Protein AF-A0A7T1I4J5-F1 (afdb_monomer_lite)

Structure (mmCIF, N/CA/C/O backbone):
data_AF-A0A7T1I4J5-F1
#
_entry.id   AF-A0A7T1I4J5-F1
#
loop_
_atom_site.group_PDB
_atom_site.id
_atom_site.type_symbol
_atom_site.label_atom_id
_atom_site.label_alt_id
_atom_site.label_comp_id
_atom_site.label_asym_id
_atom_site.label_entity_id
_atom_site.label_seq_id
_atom_site.pdbx_PDB_ins_code
_atom_site.Cartn_x
_atom_site.Cartn_y
_atom_site.Cartn_z
_atom_site.occupancy
_atom_site.B_iso_or_equiv
_atom_site.auth_seq_id
_atom_site.auth_comp_id
_atom_site.auth_asym_id
_atom_site.auth_atom_id
_atom_site.pdbx_PDB_model_num
ATOM 1 N N . MET A 1 1 ? -18.081 -29.516 -75.914 1.00 38.47 1 MET A N 1
ATOM 2 C CA . MET A 1 1 ? -17.509 -30.867 -76.135 1.00 38.47 1 MET A CA 1
ATOM 3 C C . MET A 1 1 ? -16.045 -30.705 -76.547 1.00 38.47 1 MET A C 1
ATOM 5 O O . MET A 1 1 ? -15.773 -29.703 -77.194 1.00 38.47 1 MET A O 1
ATOM 9 N N . ALA A 1 2 ? -15.177 -31.662 -76.160 1.00 39.50 2 ALA A N 1
ATOM 10 C CA . ALA A 1 2 ? -13.692 -31.647 -76.052 1.00 39.50 2 ALA A CA 1
ATOM 11 C C . ALA A 1 2 ? -13.192 -30.907 -74.779 1.00 39.50 2 ALA A C 1
ATOM 13 O O . ALA A 1 2 ? -13.374 -29.701 -74.698 1.00 39.50 2 ALA A O 1
ATOM 14 N N . TRP A 1 3 ? -12.705 -31.490 -73.661 1.00 30.75 3 TRP A N 1
ATOM 15 C CA . TRP A 1 3 ? -11.891 -32.698 -73.351 1.00 30.75 3 TRP A CA 1
ATOM 16 C C . TRP A 1 3 ? -10.606 -32.775 -74.191 1.00 30.75 3 TRP A C 1
ATOM 18 O O . TRP A 1 3 ? -10.705 -32.686 -75.403 1.00 30.75 3 TRP A O 1
ATOM 28 N N . ALA A 1 4 ? -9.388 -33.008 -73.695 1.00 43.34 4 ALA A N 1
ATOM 29 C CA . ALA A 1 4 ? -8.761 -33.139 -72.375 1.00 43.34 4 ALA A CA 1
ATOM 30 C C . ALA A 1 4 ? -7.225 -33.281 -72.618 1.00 43.34 4 ALA A C 1
ATOM 32 O O . ALA A 1 4 ? -6.807 -33.386 -73.768 1.00 43.34 4 ALA A O 1
ATOM 33 N N . ASN A 1 5 ? -6.447 -33.414 -71.530 1.00 39.47 5 ASN A N 1
ATOM 34 C CA . ASN A 1 5 ? -5.055 -33.922 -71.402 1.00 39.47 5 ASN A CA 1
ATOM 35 C C . ASN A 1 5 ? -3.957 -32.840 -71.367 1.00 39.47 5 ASN A C 1
ATOM 37 O O . ASN A 1 5 ? -3.764 -32.124 -72.337 1.00 39.47 5 ASN A O 1
ATOM 41 N N . ARG A 1 6 ? -3.316 -32.516 -70.227 1.00 41.00 6 ARG A N 1
ATOM 42 C CA . ARG A 1 6 ? -2.475 -33.255 -69.239 1.00 41.00 6 ARG A CA 1
ATOM 43 C C . ARG A 1 6 ? -1.105 -33.730 -69.746 1.00 41.00 6 ARG A C 1
ATOM 45 O O . ARG A 1 6 ? -0.980 -34.259 -70.837 1.00 41.00 6 ARG A O 1
ATOM 52 N N . THR A 1 7 ? -0.161 -33.630 -68.797 1.00 43.00 7 THR A N 1
ATOM 53 C CA . THR A 1 7 ? 1.251 -34.068 -68.740 1.00 43.00 7 THR A CA 1
ATOM 54 C C . THR A 1 7 ? 2.219 -33.221 -69.562 1.00 43.00 7 THR A C 1
ATOM 56 O O . THR A 1 7 ? 1.992 -33.002 -70.736 1.00 43.00 7 THR A O 1
ATOM 59 N N . GLY A 1 8 ? 3.326 -32.705 -69.045 1.00 35.66 8 GLY A N 1
ATOM 60 C CA . GLY A 1 8 ? 3.987 -32.842 -67.755 1.00 35.66 8 GLY A CA 1
ATOM 61 C C . GLY A 1 8 ? 5.454 -32.493 -68.001 1.00 35.66 8 GLY A C 1
ATOM 62 O O . GLY A 1 8 ? 6.010 -32.931 -68.999 1.00 35.66 8 GLY A O 1
ATOM 63 N N . SER A 1 9 ? 6.075 -31.686 -67.147 1.00 36.97 9 SER A N 1
ATOM 64 C CA . SER A 1 9 ? 7.534 -31.662 -67.061 1.00 36.97 9 SER A CA 1
ATOM 65 C C . SER A 1 9 ? 7.947 -31.040 -65.738 1.00 36.97 9 SER A C 1
ATOM 67 O O . SER A 1 9 ? 7.705 -29.864 -65.473 1.00 36.97 9 SER A O 1
ATOM 69 N N . LEU A 1 10 ? 8.506 -31.889 -64.883 1.00 45.16 10 LEU A N 1
ATOM 70 C CA . LEU A 1 10 ? 9.222 -31.514 -63.677 1.00 45.16 10 LEU A CA 1
ATOM 71 C C . LEU A 1 10 ? 10.525 -30.845 -64.113 1.00 45.16 10 LEU A C 1
ATOM 73 O O . LEU A 1 10 ? 11.394 -31.508 -64.671 1.00 45.16 10 LEU A O 1
ATOM 77 N N . ILE A 1 11 ? 10.679 -29.556 -63.828 1.00 50.50 11 ILE A N 1
ATOM 78 C CA . ILE A 1 11 ? 12.002 -28.939 -63.756 1.00 50.50 11 ILE A CA 1
ATOM 79 C C . ILE A 1 11 ? 12.131 -28.362 -62.356 1.00 50.50 11 ILE A C 1
ATOM 81 O O . ILE A 1 11 ? 11.510 -27.363 -62.001 1.00 50.50 11 ILE A O 1
ATOM 85 N N . ALA A 1 12 ? 12.919 -29.070 -61.552 1.00 45.66 12 ALA A N 1
ATOM 86 C CA . ALA A 1 12 ? 13.437 -28.589 -60.291 1.00 45.66 12 ALA A CA 1
ATOM 87 C C . ALA A 1 12 ? 14.296 -27.348 -60.563 1.00 45.66 12 ALA A C 1
ATOM 89 O O . ALA A 1 12 ? 15.369 -27.447 -61.154 1.00 45.66 12 ALA A O 1
ATOM 90 N N . ALA A 1 13 ? 13.822 -26.186 -60.128 1.00 48.00 13 ALA A N 1
ATOM 91 C CA . ALA A 1 13 ? 14.627 -24.980 -60.043 1.00 48.00 13 ALA A CA 1
ATOM 92 C C . ALA A 1 13 ? 14.889 -24.696 -58.562 1.00 48.00 13 ALA A C 1
ATOM 94 O O . ALA A 1 13 ? 14.099 -24.048 -57.878 1.00 48.00 13 ALA A O 1
ATOM 95 N N . PHE A 1 14 ? 16.005 -25.225 -58.061 1.00 44.59 14 PHE A N 1
ATOM 96 C CA . PHE A 1 14 ? 16.656 -24.670 -56.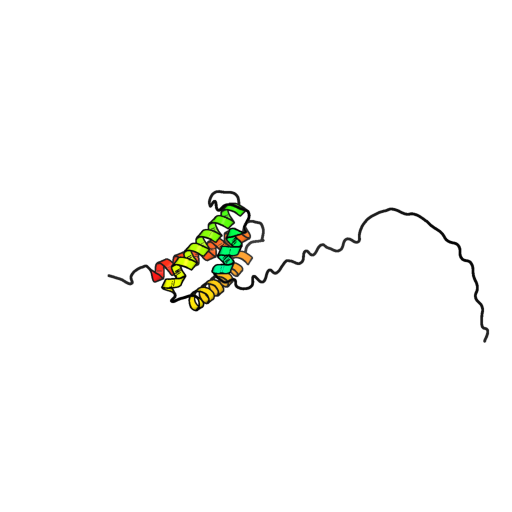881 1.00 44.59 14 PHE A CA 1
ATOM 97 C C . PHE A 1 14 ? 17.179 -23.283 -57.265 1.00 44.59 14 PHE A C 1
ATOM 99 O O . PHE A 1 14 ? 18.159 -23.169 -57.996 1.00 44.59 14 PHE A O 1
ATOM 106 N N . ALA A 1 15 ? 16.524 -22.233 -56.777 1.00 53.31 15 ALA A N 1
ATOM 107 C CA . ALA A 1 15 ? 17.076 -20.888 -56.762 1.00 53.31 15 ALA A CA 1
ATOM 108 C C . ALA A 1 15 ? 17.145 -20.421 -55.306 1.00 53.31 15 ALA A C 1
ATOM 110 O O . ALA A 1 15 ? 16.146 -20.061 -54.688 1.00 53.31 15 ALA A O 1
ATOM 111 N N . LEU A 1 16 ? 18.358 -20.495 -54.762 1.00 44.62 16 LEU A N 1
ATOM 112 C CA . LEU A 1 16 ? 18.770 -19.867 -53.516 1.00 44.62 16 LEU A CA 1
ATOM 113 C C . LEU A 1 16 ? 18.613 -18.348 -53.652 1.00 44.62 16 LEU A C 1
ATOM 115 O O . LEU A 1 16 ? 19.346 -17.725 -54.415 1.00 44.62 16 LEU A O 1
ATOM 119 N N . PHE A 1 17 ? 17.701 -17.760 -52.882 1.00 48.00 17 PHE A N 1
ATOM 120 C CA . PHE A 1 17 ? 17.741 -16.339 -52.550 1.00 48.00 17 PHE A CA 1
ATOM 121 C C . PHE A 1 17 ? 17.616 -16.172 -51.038 1.00 48.00 17 PHE A C 1
ATOM 123 O O . PHE A 1 17 ? 16.537 -16.209 -50.450 1.00 48.00 17 PHE A O 1
ATOM 130 N N . SER A 1 18 ? 18.777 -16.005 -50.418 1.00 47.66 18 SER A N 1
ATOM 131 C CA . SER A 1 18 ? 18.947 -15.395 -49.108 1.00 47.66 18 SER A CA 1
ATOM 132 C C . SER A 1 18 ? 18.663 -13.899 -49.249 1.00 47.66 18 SER A C 1
ATOM 134 O O . SER A 1 18 ? 19.359 -13.225 -50.006 1.00 47.66 18 SER A O 1
ATOM 136 N N . GLY A 1 19 ? 17.670 -13.358 -48.540 1.00 40.81 19 GLY A N 1
ATOM 137 C CA . GLY A 1 19 ? 17.458 -11.912 -48.558 1.00 40.81 19 GLY A CA 1
ATOM 138 C C . GLY A 1 19 ? 16.185 -11.423 -47.880 1.00 40.81 19 GLY A C 1
ATOM 139 O O . GLY A 1 19 ? 15.146 -11.353 -48.517 1.00 40.81 19 GLY A O 1
ATOM 140 N N . LEU A 1 20 ? 16.351 -10.999 -46.623 1.00 51.50 20 LEU A N 1
ATOM 141 C CA . LEU A 1 20 ? 15.599 -9.949 -45.919 1.00 51.50 20 LEU A CA 1
ATOM 142 C C . LEU A 1 20 ? 14.122 -10.266 -45.616 1.00 51.50 20 LEU A C 1
ATOM 144 O O . LEU A 1 20 ? 13.231 -10.174 -46.450 1.00 51.50 20 LEU A O 1
ATOM 148 N N . ALA A 1 21 ? 13.852 -10.730 -44.392 1.00 50.97 21 ALA A N 1
ATOM 149 C CA . ALA A 1 21 ? 13.456 -9.833 -43.297 1.00 50.97 21 ALA A CA 1
ATOM 150 C C . ALA A 1 21 ? 12.197 -9.058 -43.708 1.00 50.97 21 ALA A C 1
ATOM 152 O O . ALA A 1 21 ? 12.247 -8.011 -44.333 1.00 50.97 21 ALA A O 1
ATOM 153 N N . GLY A 1 22 ? 11.032 -9.648 -43.498 1.00 41.78 22 GLY A N 1
ATOM 154 C CA . GLY A 1 22 ? 10.449 -9.606 -42.167 1.00 41.78 22 GLY A CA 1
ATOM 155 C C . GLY A 1 22 ? 9.325 -8.595 -42.263 1.00 41.78 22 GLY A C 1
ATOM 156 O O . GLY A 1 22 ? 9.551 -7.393 -42.210 1.00 41.78 22 GLY A O 1
ATOM 157 N N . TRP A 1 23 ? 8.129 -9.115 -42.515 1.00 52.09 23 TRP A N 1
ATOM 158 C CA . TRP A 1 23 ? 6.888 -8.368 -42.503 1.00 52.09 23 TRP A CA 1
ATOM 159 C C . TRP A 1 23 ? 6.892 -7.519 -41.238 1.00 52.09 23 TRP A C 1
ATOM 161 O O . TRP A 1 23 ? 6.877 -8.065 -40.135 1.00 52.09 23 TRP A O 1
ATOM 171 N N . ALA A 1 24 ? 6.991 -6.200 -41.399 1.00 51.44 24 ALA A N 1
ATOM 172 C CA . ALA A 1 24 ? 6.825 -5.259 -40.310 1.00 51.44 24 ALA A CA 1
ATOM 173 C C . ALA A 1 24 ? 5.356 -5.327 -39.888 1.00 51.44 24 ALA A C 1
ATOM 175 O O . ALA A 1 24 ? 4.525 -4.512 -40.284 1.00 51.44 24 ALA A O 1
ATOM 176 N N . GLN A 1 25 ? 5.019 -6.359 -39.114 1.00 50.78 25 GLN A N 1
ATOM 177 C CA . GLN A 1 25 ? 3.896 -6.282 -38.209 1.00 50.78 25 GLN A CA 1
ATOM 178 C C . GLN A 1 25 ? 4.175 -5.046 -37.355 1.00 50.78 25 GLN A C 1
ATOM 180 O O . GLN A 1 25 ? 5.288 -4.931 -36.825 1.00 50.78 25 GLN A O 1
ATOM 185 N N . PRO A 1 26 ? 3.237 -4.093 -37.243 1.00 43.97 26 PRO A N 1
ATOM 186 C CA . PRO A 1 26 ? 3.381 -3.083 -36.220 1.00 43.97 26 PRO A CA 1
ATOM 187 C C . PRO A 1 26 ? 3.558 -3.862 -34.921 1.00 43.97 26 PRO A C 1
ATOM 189 O O . PRO A 1 26 ? 2.721 -4.698 -34.579 1.00 43.97 26 PRO A O 1
ATOM 192 N N . LEU A 1 27 ? 4.684 -3.646 -34.242 1.00 42.94 27 LEU A N 1
ATOM 193 C CA . LEU A 1 27 ? 4.858 -4.036 -32.854 1.00 42.94 27 LEU A CA 1
ATOM 194 C C . LEU A 1 27 ? 3.854 -3.198 -32.057 1.00 42.94 27 LEU A C 1
ATOM 196 O O . LEU A 1 27 ? 4.212 -2.257 -31.359 1.00 42.94 27 LEU A O 1
ATOM 200 N N . THR A 1 28 ? 2.568 -3.526 -32.169 1.00 46.06 28 THR A N 1
ATOM 201 C CA . THR A 1 28 ? 1.669 -3.426 -31.042 1.00 46.06 28 THR A CA 1
ATOM 202 C C . THR A 1 28 ? 2.255 -4.412 -30.054 1.00 46.06 28 THR A C 1
ATOM 204 O O . THR A 1 28 ? 1.918 -5.598 -30.049 1.00 46.06 28 THR A O 1
ATOM 207 N N . THR A 1 29 ? 3.205 -3.930 -29.251 1.00 45.16 29 THR A N 1
ATOM 208 C CA . THR A 1 29 ? 3.377 -4.470 -27.916 1.00 45.16 29 THR A CA 1
ATOM 209 C C . THR A 1 29 ? 1.958 -4.675 -27.404 1.00 45.16 29 THR A C 1
ATOM 211 O O . THR A 1 29 ? 1.151 -3.740 -27.500 1.00 45.16 29 THR A O 1
ATOM 214 N N . PRO A 1 30 ? 1.568 -5.883 -26.963 1.00 39.94 30 PRO A N 1
ATOM 215 C CA . PRO A 1 30 ? 0.391 -5.954 -26.132 1.00 39.94 30 PRO A CA 1
ATOM 216 C C . PRO A 1 30 ? 0.716 -4.972 -25.018 1.00 39.94 30 PRO A C 1
ATOM 218 O O . PRO A 1 30 ? 1.657 -5.185 -24.254 1.00 39.94 30 PRO A O 1
ATOM 221 N N . GLN A 1 31 ? 0.041 -3.821 -25.034 1.00 37.81 31 GLN A N 1
ATOM 222 C CA . GLN A 1 31 ? -0.042 -2.942 -23.896 1.00 37.81 31 GLN A CA 1
ATOM 223 C C . GLN A 1 31 ? -0.551 -3.895 -22.842 1.00 37.81 31 GLN A C 1
ATOM 225 O O . GLN A 1 31 ? -1.705 -4.328 -22.903 1.00 37.81 31 GLN A O 1
ATOM 230 N N . GLN A 1 32 ? 0.389 -4.384 -22.035 1.00 34.38 32 GLN A N 1
ATOM 231 C CA . GLN A 1 32 ? 0.156 -5.348 -20.997 1.00 34.38 32 GLN A CA 1
ATOM 232 C C . GLN A 1 32 ? -0.738 -4.557 -20.074 1.00 34.38 32 GLN A C 1
ATOM 234 O O . GLN A 1 32 ? -0.291 -3.747 -19.267 1.00 34.38 32 GLN A O 1
ATOM 239 N N . LYS A 1 33 ? -2.042 -4.679 -20.323 1.00 39.88 33 LYS A N 1
ATOM 240 C CA . LYS A 1 33 ? -3.086 -4.293 -19.414 1.00 39.88 33 LYS A CA 1
ATOM 241 C C . LYS A 1 33 ? -2.890 -5.306 -18.314 1.00 39.88 33 LYS A C 1
ATOM 243 O O . LYS A 1 33 ? -3.517 -6.359 -18.287 1.00 39.88 33 LYS A O 1
ATOM 248 N N . GLU A 1 34 ? -1.875 -5.039 -17.508 1.00 41.47 34 GLU A N 1
ATOM 249 C CA . GLU A 1 34 ? -1.623 -5.670 -16.248 1.00 41.47 34 GLU A CA 1
ATOM 250 C C . GLU A 1 34 ? -2.806 -5.192 -15.422 1.00 41.47 34 GLU A C 1
ATOM 252 O O . GLU A 1 34 ? -2.750 -4.212 -14.692 1.00 41.47 34 GLU A O 1
ATOM 257 N N . THR A 1 35 ? -3.960 -5.820 -15.661 1.00 38.06 35 THR A N 1
ATOM 258 C CA . THR A 1 35 ? -5.036 -5.898 -14.697 1.00 38.06 35 THR A CA 1
ATOM 259 C C . THR A 1 35 ? -4.386 -6.593 -13.525 1.00 38.06 35 THR A C 1
ATOM 261 O O . THR A 1 35 ? -4.327 -7.823 -13.470 1.00 38.06 35 THR A O 1
ATOM 264 N N . LEU A 1 36 ? -3.754 -5.775 -12.690 1.00 45.44 36 LEU A N 1
ATOM 265 C CA . LEU A 1 36 ? -3.016 -6.156 -11.515 1.00 45.44 36 LEU A CA 1
ATOM 266 C C . LEU A 1 36 ? -4.076 -6.779 -10.617 1.00 45.44 36 LEU A C 1
ATOM 268 O O . LEU A 1 36 ? -4.862 -6.085 -9.974 1.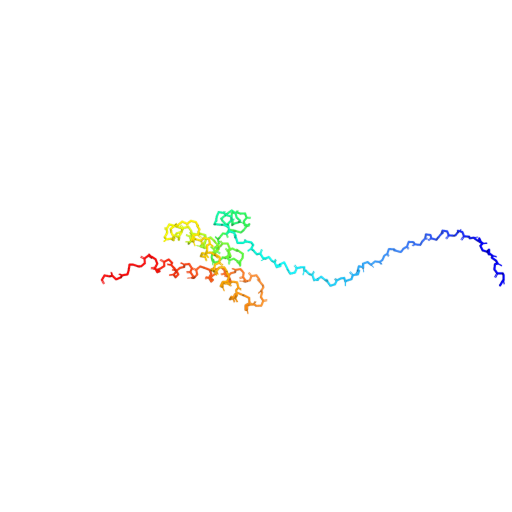00 45.44 36 LEU A O 1
ATOM 272 N N . GLN A 1 37 ? -4.199 -8.108 -10.699 1.00 47.97 37 GLN A N 1
ATOM 273 C CA . GLN A 1 37 ? -5.056 -8.870 -9.807 1.00 47.97 37 GLN A CA 1
ATOM 274 C C . GLN A 1 37 ? -4.740 -8.392 -8.399 1.00 47.97 37 GLN A C 1
ATOM 276 O O . GLN A 1 37 ? -3.571 -8.352 -8.007 1.00 47.97 37 GLN A O 1
ATOM 281 N N . GLN A 1 38 ? -5.790 -7.972 -7.701 1.00 62.44 38 GLN A N 1
ATOM 282 C CA . GLN A 1 38 ? -5.706 -7.348 -6.395 1.00 62.44 38 GLN A CA 1
ATOM 283 C C . GLN A 1 38 ? -4.922 -8.264 -5.457 1.00 62.44 38 GLN A C 1
ATOM 285 O O . GLN A 1 38 ? -5.399 -9.325 -5.058 1.00 62.44 38 GLN A O 1
ATOM 290 N N . GLU A 1 39 ? -3.669 -7.902 -5.209 1.00 79.94 39 GLU A N 1
ATOM 291 C CA . GLU A 1 39 ? -2.738 -8.757 -4.489 1.00 79.94 39 GLU A CA 1
ATOM 292 C C . GLU A 1 39 ? -3.009 -8.676 -2.998 1.00 79.94 39 GLU A C 1
ATOM 294 O O . GLU A 1 39 ? -3.285 -7.590 -2.497 1.00 79.94 39 GLU A O 1
ATOM 299 N N . THR A 1 40 ? -2.862 -9.779 -2.270 1.00 87.06 40 THR A N 1
ATOM 300 C CA . THR A 1 40 ? -2.878 -9.758 -0.797 1.00 87.06 40 THR A CA 1
ATOM 301 C C . THR A 1 40 ? -1.615 -9.107 -0.230 1.00 87.06 40 THR A C 1
ATOM 303 O O . THR A 1 40 ? -0.598 -8.995 -0.924 1.00 87.06 40 THR A O 1
ATOM 306 N N . LEU A 1 41 ? -1.639 -8.679 1.039 1.00 87.94 41 LEU A N 1
ATOM 307 C CA . LEU A 1 41 ? -0.480 -8.016 1.657 1.00 87.94 41 LEU 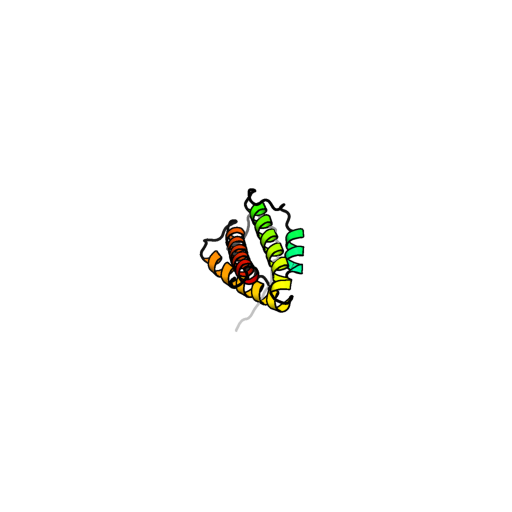A CA 1
ATOM 308 C C . LEU A 1 41 ? 0.743 -8.939 1.640 1.00 87.94 41 LEU A C 1
ATOM 310 O O . LEU A 1 41 ? 1.853 -8.514 1.325 1.00 87.94 41 LEU A O 1
ATOM 314 N N . GLN A 1 42 ? 0.523 -10.228 1.893 1.00 89.62 42 GLN A N 1
ATOM 315 C CA . GLN A 1 42 ? 1.584 -11.227 1.861 1.00 89.62 42 GLN A CA 1
ATOM 316 C C . GLN A 1 42 ? 2.209 -11.360 0.464 1.00 89.62 42 GLN A C 1
ATOM 318 O O . GLN A 1 42 ? 3.430 -11.440 0.345 1.00 89.62 42 GLN A O 1
ATOM 323 N N . GLN A 1 43 ? 1.390 -11.337 -0.592 1.00 90.25 43 GLN A N 1
ATOM 324 C CA . GLN A 1 43 ? 1.871 -11.390 -1.977 1.00 90.25 43 GLN A CA 1
ATOM 325 C C . GLN A 1 43 ? 2.639 -10.122 -2.372 1.00 90.25 43 GLN A C 1
ATOM 327 O O . GLN A 1 43 ? 3.663 -10.235 -3.041 1.00 90.25 43 GLN A O 1
ATOM 332 N N . SER A 1 44 ? 2.199 -8.943 -1.914 1.00 88.75 44 SER A N 1
ATOM 333 C CA . SER A 1 44 ? 2.928 -7.677 -2.105 1.00 88.75 44 SER A CA 1
ATOM 334 C C . SER A 1 44 ? 4.338 -7.757 -1.531 1.00 88.75 44 SER A C 1
ATOM 336 O O . SER A 1 44 ? 5.319 -7.511 -2.232 1.00 88.75 44 SER A O 1
ATOM 338 N N . ILE A 1 45 ? 4.447 -8.196 -0.273 1.00 89.62 45 ILE A N 1
ATOM 339 C CA . ILE A 1 45 ? 5.728 -8.312 0.431 1.00 89.62 45 ILE A CA 1
ATOM 340 C C . ILE A 1 45 ? 6.645 -9.317 -0.274 1.00 89.62 45 ILE A C 1
ATOM 342 O O . ILE A 1 45 ? 7.833 -9.044 -0.449 1.00 89.62 45 ILE A O 1
ATOM 346 N N . GLN A 1 46 ? 6.105 -10.461 -0.703 1.00 92.00 46 GLN A N 1
ATOM 347 C CA . GLN A 1 46 ? 6.859 -11.471 -1.451 1.00 92.00 46 GLN A CA 1
ATOM 348 C C . GLN A 1 46 ? 7.360 -10.931 -2.795 1.00 92.00 46 GLN A C 1
ATOM 350 O O . GLN A 1 46 ? 8.526 -11.124 -3.138 1.00 92.00 46 GLN A O 1
ATOM 355 N N . ARG A 1 47 ? 6.516 -10.211 -3.545 1.00 89.00 47 ARG A N 1
ATOM 356 C CA . ARG A 1 47 ? 6.921 -9.592 -4.813 1.00 89.00 47 ARG A CA 1
ATOM 357 C C . ARG A 1 47 ? 7.991 -8.528 -4.620 1.00 89.00 47 ARG A C 1
ATOM 359 O O . ARG A 1 47 ? 8.963 -8.520 -5.369 1.00 89.00 47 ARG A O 1
ATOM 366 N N . ARG A 1 48 ? 7.872 -7.694 -3.587 1.00 88.75 48 ARG A N 1
ATOM 367 C CA . ARG A 1 48 ? 8.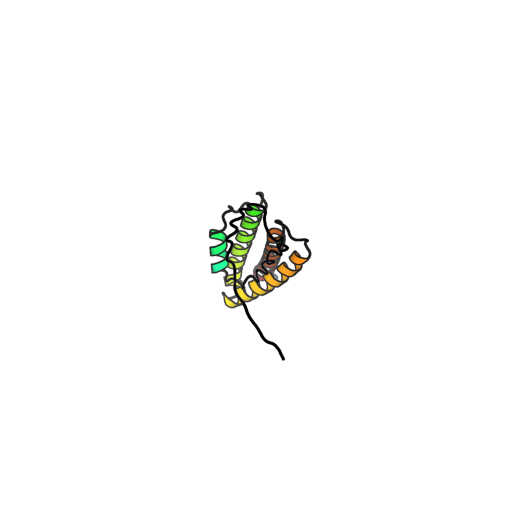897 -6.703 -3.240 1.00 88.75 48 ARG A CA 1
ATOM 368 C C . ARG A 1 48 ? 10.236 -7.359 -2.903 1.00 88.75 48 ARG A C 1
ATOM 370 O O . ARG A 1 48 ? 11.270 -6.863 -3.328 1.00 88.75 48 ARG A O 1
ATOM 377 N N . GLN A 1 49 ? 10.240 -8.476 -2.174 1.00 87.75 49 GLN A N 1
ATOM 378 C CA . GLN A 1 49 ? 11.474 -9.218 -1.869 1.00 87.75 49 GLN A CA 1
ATOM 379 C C . GLN A 1 49 ? 12.153 -9.792 -3.120 1.00 87.75 49 GLN A C 1
ATOM 381 O O . GLN A 1 49 ? 13.372 -9.935 -3.135 1.00 87.75 49 GLN A O 1
ATOM 386 N N . ALA A 1 50 ? 11.378 -10.106 -4.159 1.00 89.38 50 ALA A N 1
ATOM 387 C CA . ALA A 1 50 ? 11.892 -10.548 -5.452 1.00 89.38 50 ALA A CA 1
ATOM 388 C C . ALA A 1 50 ? 12.300 -9.386 -6.378 1.00 89.38 50 ALA A C 1
ATOM 390 O O . ALA A 1 50 ? 12.873 -9.626 -7.442 1.00 89.38 50 ALA A O 1
ATOM 391 N N . PHE A 1 51 ? 12.007 -8.134 -6.010 1.00 87.56 51 PHE A N 1
ATOM 392 C CA . PHE A 1 51 ? 12.364 -6.969 -6.809 1.00 87.56 51 PHE A CA 1
ATOM 393 C C . PHE A 1 51 ? 13.887 -6.741 -6.759 1.00 87.56 51 PHE A C 1
ATOM 395 O O . PHE A 1 51 ? 14.464 -6.707 -5.671 1.00 87.56 51 PHE A O 1
ATOM 402 N N . PRO A 1 52 ? 14.572 -6.582 -7.907 1.00 88.12 52 PRO A N 1
ATOM 403 C CA . PRO A 1 52 ? 16.035 -6.638 -7.958 1.00 88.12 52 PRO A CA 1
ATOM 404 C C . PRO A 1 52 ? 16.734 -5.359 -7.468 1.00 88.12 52 PRO A C 1
ATOM 406 O O . PRO A 1 52 ? 17.961 -5.331 -7.393 1.00 88.12 52 PRO A O 1
ATOM 409 N N . PHE A 1 53 ? 15.981 -4.308 -7.133 1.00 89.25 53 PHE A N 1
ATOM 410 C CA . PHE A 1 53 ? 16.527 -3.035 -6.668 1.00 89.25 53 PHE A CA 1
ATOM 411 C C . PHE A 1 53 ? 16.408 -2.908 -5.158 1.00 89.25 53 PHE A C 1
ATOM 413 O O . PHE A 1 53 ? 15.362 -3.190 -4.568 1.00 89.25 53 PHE A O 1
ATOM 420 N N . ARG A 1 54 ? 17.492 -2.449 -4.529 1.00 91.12 54 ARG A N 1
ATOM 421 C CA . ARG A 1 54 ? 17.476 -2.135 -3.103 1.00 91.12 54 ARG A CA 1
ATOM 422 C C . ARG A 1 54 ? 16.638 -0.869 -2.872 1.00 91.12 54 ARG A C 1
ATOM 424 O O . ARG A 1 54 ? 16.767 0.073 -3.648 1.00 91.12 54 ARG A O 1
ATOM 431 N N . PRO A 1 55 ? 15.799 -0.831 -1.825 1.00 92.75 55 PRO A N 1
ATOM 432 C CA . PRO A 1 55 ? 15.085 0.380 -1.432 1.00 92.75 55 PRO A CA 1
ATOM 433 C C . PRO A 1 55 ? 16.042 1.544 -1.136 1.00 92.75 55 PRO A C 1
ATOM 435 O O . PRO A 1 55 ? 16.814 1.466 -0.182 1.00 92.75 55 PRO A O 1
ATOM 438 N N . ASP A 1 56 ? 15.961 2.618 -1.924 1.00 94.31 56 ASP A N 1
ATOM 439 C CA . ASP A 1 56 ? 16.620 3.902 -1.657 1.00 94.31 56 ASP A CA 1
ATOM 440 C C . ASP A 1 56 ? 15.731 5.054 -2.146 1.00 94.31 56 ASP A C 1
ATOM 442 O O . ASP A 1 56 ? 15.515 5.239 -3.343 1.00 94.31 56 ASP A O 1
ATOM 446 N N . CYS A 1 57 ? 15.204 5.839 -1.207 1.00 92.19 57 CYS A N 1
ATOM 447 C CA . CYS A 1 57 ? 14.298 6.952 -1.488 1.00 92.19 57 CYS A CA 1
ATOM 448 C C . CYS A 1 57 ? 14.985 8.153 -2.167 1.00 92.19 57 CYS A C 1
ATOM 450 O O . CYS A 1 57 ? 14.289 9.023 -2.685 1.00 92.19 57 CYS A O 1
ATOM 452 N N . ASN A 1 58 ? 16.322 8.195 -2.193 1.00 93.81 58 ASN A N 1
ATOM 453 C CA . ASN A 1 58 ? 17.119 9.208 -2.890 1.00 93.81 58 ASN A CA 1
ATOM 454 C C . ASN A 1 58 ? 17.944 8.611 -4.047 1.00 93.81 58 ASN A C 1
ATOM 456 O O . ASN A 1 58 ? 18.828 9.283 -4.582 1.00 93.81 58 ASN A O 1
ATOM 460 N N . GLY A 1 59 ? 17.682 7.349 -4.401 1.00 91.88 59 GLY A N 1
ATOM 461 C CA . GLY A 1 59 ? 18.383 6.628 -5.455 1.00 91.88 59 GLY A CA 1
ATOM 462 C C . GLY A 1 59 ? 17.847 6.930 -6.854 1.00 91.88 59 GLY A C 1
ATOM 463 O O . GLY A 1 59 ? 17.192 7.941 -7.116 1.00 91.88 59 GLY A O 1
ATOM 464 N N . ASN A 1 60 ? 18.110 6.019 -7.786 1.00 92.12 60 ASN A N 1
ATOM 465 C CA . ASN A 1 60 ? 17.502 6.072 -9.110 1.00 92.12 60 ASN A CA 1
ATOM 466 C C . ASN A 1 60 ? 15.998 5.737 -9.054 1.00 92.12 60 ASN A C 1
ATOM 468 O O . ASN A 1 60 ? 15.479 5.233 -8.062 1.00 92.12 60 ASN A O 1
ATOM 472 N N . THR A 1 61 ? 15.284 5.956 -10.158 1.00 90.00 61 THR A N 1
ATOM 473 C CA . THR A 1 61 ? 13.830 5.737 -10.248 1.00 90.00 61 THR A CA 1
ATOM 474 C C . THR A 1 61 ? 13.366 4.353 -9.767 1.00 90.00 61 THR A C 1
ATOM 476 O O . THR A 1 61 ? 12.312 4.237 -9.145 1.00 90.00 61 THR A O 1
ATOM 479 N N . GLN A 1 62 ? 14.126 3.291 -10.038 1.00 91.00 62 GLN A N 1
ATOM 480 C CA . GLN A 1 62 ? 13.757 1.932 -9.634 1.00 91.00 62 GLN A CA 1
ATOM 481 C C . GLN A 1 62 ? 13.997 1.706 -8.137 1.00 91.00 62 GLN A C 1
ATOM 483 O O . GLN A 1 62 ? 13.171 1.084 -7.472 1.00 91.00 62 GLN A O 1
ATOM 488 N N . GLU A 1 63 ? 15.077 2.259 -7.588 1.00 93.56 63 GLU A N 1
ATOM 489 C CA . GLU A 1 63 ? 15.372 2.223 -6.149 1.00 93.56 63 GLU A CA 1
ATOM 490 C C . GLU A 1 63 ? 14.358 3.049 -5.343 1.00 93.56 63 GLU A C 1
ATOM 492 O O . GLU A 1 63 ? 13.874 2.596 -4.302 1.00 93.56 63 GLU A O 1
ATOM 497 N N . MET A 1 64 ? 13.947 4.203 -5.876 1.00 93.94 64 MET A N 1
ATOM 498 C CA . MET A 1 64 ? 12.878 5.025 -5.307 1.00 93.94 64 MET A CA 1
ATOM 499 C C . MET A 1 64 ? 11.546 4.274 -5.298 1.00 93.94 64 MET A C 1
ATOM 501 O O . MET A 1 64 ? 10.852 4.258 -4.282 1.00 93.94 64 MET A O 1
ATOM 505 N N . ALA A 1 65 ? 11.193 3.600 -6.398 1.00 91.88 65 ALA A N 1
ATOM 50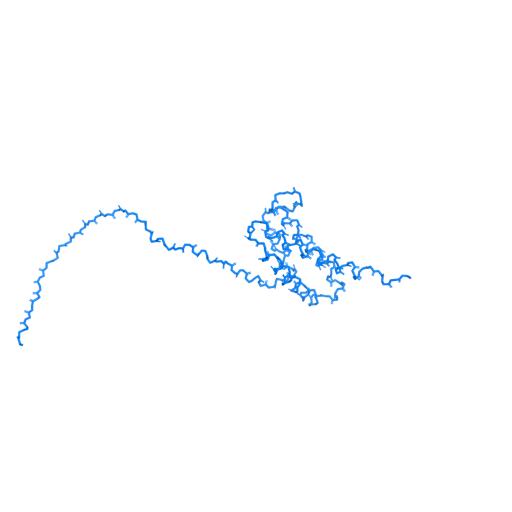6 C CA . ALA A 1 65 ? 9.990 2.771 -6.454 1.00 91.88 65 ALA A CA 1
ATOM 507 C C . ALA A 1 65 ? 10.043 1.621 -5.430 1.00 91.88 65 ALA A C 1
ATOM 509 O O . ALA A 1 65 ? 9.051 1.365 -4.747 1.00 91.88 65 ALA A O 1
ATOM 510 N N . ALA A 1 66 ? 11.201 0.971 -5.258 1.00 93.12 66 ALA A N 1
ATOM 511 C CA . ALA A 1 66 ? 11.398 -0.040 -4.217 1.00 93.12 66 ALA A CA 1
ATOM 512 C C . ALA A 1 66 ? 11.213 0.538 -2.801 1.00 93.12 66 ALA A C 1
ATOM 514 O O . ALA A 1 66 ? 10.613 -0.118 -1.945 1.00 93.12 66 ALA A O 1
ATOM 515 N N . CYS A 1 67 ? 11.693 1.764 -2.562 1.00 95.44 67 CYS A N 1
ATOM 516 C CA . CYS A 1 67 ? 11.513 2.480 -1.297 1.00 95.44 67 CYS A CA 1
ATOM 517 C C . CYS A 1 67 ? 10.034 2.757 -1.006 1.00 95.44 67 CYS A C 1
ATOM 519 O O . CYS A 1 67 ? 9.519 2.329 0.027 1.00 95.44 67 CYS A O 1
ATOM 521 N N . LEU A 1 68 ? 9.319 3.366 -1.954 1.00 95.62 68 LEU A N 1
ATOM 522 C CA . LEU A 1 68 ? 7.900 3.695 -1.802 1.00 95.62 68 LEU A CA 1
ATOM 523 C C . LEU A 1 68 ? 7.025 2.446 -1.634 1.00 95.62 68 LEU A C 1
ATOM 525 O O . LEU A 1 68 ? 6.087 2.450 -0.838 1.00 95.62 68 LEU A O 1
ATOM 529 N N . TRP A 1 69 ? 7.344 1.352 -2.332 1.00 94.50 69 TRP A N 1
ATOM 530 C CA . TRP A 1 69 ? 6.660 0.071 -2.142 1.00 94.50 69 TRP A CA 1
ATOM 531 C C . TRP A 1 69 ? 6.882 -0.466 -0.723 1.00 94.50 69 TRP A C 1
ATOM 533 O O . TRP A 1 69 ? 5.935 -0.890 -0.059 1.00 94.50 69 TRP A O 1
ATOM 543 N N . GLN A 1 70 ? 8.109 -0.399 -0.203 1.00 95.69 70 GLN A N 1
ATOM 544 C CA . GLN A 1 70 ? 8.376 -0.797 1.178 1.00 95.69 70 GLN A CA 1
ATOM 545 C C . GLN A 1 70 ? 7.573 0.037 2.186 1.00 95.69 70 GLN A C 1
ATOM 547 O O . GLN A 1 70 ? 6.992 -0.530 3.112 1.00 95.69 70 GLN A O 1
ATOM 552 N N . GLU A 1 71 ? 7.516 1.356 2.013 1.00 96.94 71 GLU A N 1
ATOM 553 C CA . GLU A 1 71 ? 6.716 2.242 2.868 1.00 96.94 71 GLU A CA 1
ATOM 554 C C . GLU A 1 71 ? 5.230 1.872 2.846 1.00 96.94 71 GLU A C 1
ATOM 556 O O . GLU A 1 71 ? 4.590 1.807 3.902 1.00 96.94 71 GLU A O 1
ATOM 561 N N . ARG A 1 72 ? 4.700 1.549 1.661 1.00 96.75 72 ARG A N 1
ATOM 562 C CA . ARG A 1 72 ? 3.321 1.096 1.481 1.00 96.75 72 ARG A CA 1
ATOM 563 C C . ARG A 1 72 ? 3.038 -0.171 2.270 1.00 96.75 72 ARG A C 1
ATOM 565 O O . ARG A 1 72 ? 2.069 -0.212 3.025 1.00 96.75 72 ARG A O 1
ATOM 572 N N . ASP A 1 73 ? 3.890 -1.185 2.123 1.00 95.88 73 ASP A N 1
ATOM 573 C CA . ASP A 1 73 ? 3.751 -2.456 2.840 1.00 95.88 73 ASP A CA 1
ATOM 574 C C . ASP A 1 73 ? 3.811 -2.242 4.360 1.00 95.88 73 ASP A C 1
ATOM 576 O O . ASP A 1 73 ? 3.021 -2.821 5.105 1.00 95.88 73 ASP A O 1
ATOM 580 N N . GLN A 1 74 ? 4.708 -1.373 4.838 1.00 96.69 74 GLN A N 1
ATOM 581 C CA . GLN A 1 74 ? 4.812 -1.030 6.260 1.00 96.69 74 GLN A CA 1
ATOM 582 C C . GLN A 1 74 ? 3.580 -0.280 6.776 1.00 96.69 74 GLN A C 1
ATOM 584 O O . GLN A 1 74 ? 3.188 -0.435 7.934 1.00 96.69 74 GLN A O 1
ATOM 589 N N . ALA A 1 75 ? 2.974 0.580 5.962 1.00 97.69 75 ALA A N 1
ATOM 590 C CA . ALA A 1 75 ? 1.726 1.238 6.319 1.00 97.69 75 ALA A CA 1
ATOM 591 C C . ALA A 1 75 ? 0.550 0.248 6.331 1.00 97.69 75 ALA A C 1
ATOM 593 O O . ALA A 1 75 ? -0.243 0.273 7.270 1.00 97.69 75 ALA A O 1
ATOM 594 N N . ASP A 1 76 ? 0.490 -0.682 5.377 1.00 97.38 76 ASP A N 1
ATOM 595 C CA . ASP A 1 76 ? -0.519 -1.747 5.335 1.00 97.38 76 ASP A CA 1
ATOM 596 C C . ASP A 1 76 ? -0.416 -2.668 6.560 1.00 97.38 76 ASP A C 1
ATOM 598 O O . ASP A 1 76 ? -1.429 -3.009 7.171 1.00 97.38 76 ASP A O 1
ATOM 602 N N . GLN A 1 77 ? 0.805 -2.998 6.990 1.00 97.19 77 GLN A N 1
ATOM 603 C CA . GLN A 1 77 ? 1.051 -3.735 8.233 1.00 97.19 77 GLN A CA 1
ATOM 604 C C . GLN A 1 77 ? 0.564 -2.979 9.476 1.00 97.19 77 GLN A C 1
ATOM 606 O O . GLN A 1 77 ? -0.005 -3.592 10.377 1.00 97.19 77 GLN A O 1
ATOM 611 N N . ARG A 1 78 ? 0.755 -1.654 9.531 1.00 97.62 78 ARG A N 1
ATOM 612 C CA . ARG A 1 78 ? 0.258 -0.810 10.633 1.00 97.62 78 ARG A CA 1
ATOM 613 C C . ARG A 1 78 ? -1.265 -0.680 10.624 1.00 97.62 78 ARG A C 1
ATOM 615 O O . ARG A 1 78 ? -1.879 -0.659 11.686 1.00 97.62 78 ARG A O 1
ATOM 622 N N . LEU A 1 79 ? -1.875 -0.618 9.442 1.00 97.56 79 LEU A N 1
ATOM 623 C CA . LEU A 1 79 ? -3.326 -0.542 9.271 1.00 97.56 79 LEU A CA 1
ATOM 624 C C . LEU A 1 79 ? -4.031 -1.864 9.587 1.00 97.56 79 LEU A C 1
ATOM 626 O O . LEU A 1 79 ? -5.165 -1.832 10.052 1.00 97.56 79 LEU A O 1
ATOM 630 N N . LEU A 1 80 ? -3.379 -3.011 9.374 1.00 96.19 80 LEU A N 1
ATOM 631 C CA . LEU A 1 80 ? -3.960 -4.339 9.600 1.00 96.19 80 LEU A CA 1
ATOM 632 C C . LEU A 1 80 ? -4.685 -4.478 10.960 1.00 96.19 80 LEU A C 1
ATOM 634 O O . LEU A 1 80 ? -5.864 -4.842 10.956 1.00 96.19 80 LEU A O 1
ATOM 638 N N . PRO A 1 81 ? -4.052 -4.186 12.117 1.00 96.56 81 PRO A N 1
ATOM 639 C CA . PRO A 1 81 ? -4.744 -4.248 13.403 1.00 96.56 81 PRO A CA 1
ATOM 640 C C . PRO A 1 81 ? -5.766 -3.117 13.591 1.00 96.56 81 PRO A C 1
ATOM 642 O O . PRO A 1 81 ? -6.807 -3.346 14.198 1.00 96.56 81 PRO A O 1
ATOM 645 N N . LEU A 1 82 ? -5.510 -1.918 13.054 1.00 96.44 82 LEU A N 1
ATOM 646 C CA . LEU A 1 82 ? -6.383 -0.746 13.219 1.00 96.44 82 LEU A CA 1
ATOM 647 C C . LEU A 1 82 ? -7.708 -0.876 12.458 1.00 96.44 82 LEU A C 1
ATOM 649 O O . LEU A 1 82 ? -8.726 -0.345 12.889 1.00 96.44 82 LEU A O 1
ATOM 653 N N . LEU A 1 83 ? -7.703 -1.598 11.338 1.00 95.38 83 LEU A N 1
ATOM 654 C CA . LEU A 1 83 ? -8.887 -1.862 10.521 1.00 95.38 83 LEU A CA 1
ATOM 655 C C . LEU A 1 83 ? -9.650 -3.123 10.954 1.00 95.38 83 LEU A C 1
ATOM 657 O O . LEU A 1 83 ? -10.690 -3.427 10.375 1.00 95.38 83 LEU A O 1
ATOM 661 N N . GLY A 1 84 ? -9.161 -3.860 11.956 1.00 93.06 84 GLY A N 1
ATOM 662 C CA . GLY A 1 84 ? -9.825 -5.063 12.464 1.00 93.06 84 GLY A CA 1
ATOM 663 C C . GLY A 1 84 ? -9.557 -6.334 11.650 1.00 93.06 84 GLY A C 1
ATOM 664 O O . GLY A 1 84 ? -10.384 -7.245 11.655 1.00 93.06 84 GLY A O 1
ATOM 665 N N . GLY A 1 85 ? -8.416 -6.420 10.956 1.00 90.75 85 GLY A N 1
ATOM 666 C CA . GLY A 1 85 ? -7.944 -7.644 10.302 1.00 90.75 85 GLY A CA 1
ATOM 667 C C . GLY A 1 85 ? -7.824 -7.562 8.778 1.00 90.75 85 GLY A C 1
ATOM 668 O O . GLY A 1 85 ? -7.864 -6.493 8.170 1.00 90.75 85 GLY A O 1
ATOM 669 N N . SER A 1 86 ? -7.636 -8.726 8.149 1.00 90.94 86 SER A N 1
ATOM 670 C CA . SER A 1 86 ? -7.244 -8.830 6.737 1.00 90.94 86 SER A CA 1
ATOM 671 C C . SER A 1 86 ? -8.332 -8.384 5.763 1.00 90.94 86 SER A C 1
ATOM 673 O O . SER A 1 86 ? -8.041 -7.640 4.836 1.00 90.94 86 SER A O 1
ATOM 675 N N . LEU A 1 87 ? -9.591 -8.784 5.959 1.00 93.12 87 LEU A N 1
ATOM 676 C CA . LEU A 1 87 ? -10.666 -8.456 5.015 1.00 93.12 87 LEU A CA 1
ATOM 677 C C . LEU A 1 87 ? -10.895 -6.931 4.880 1.00 93.12 87 LEU A C 1
ATOM 679 O O . LEU A 1 87 ? -10.940 -6.447 3.745 1.00 93.12 87 LEU A O 1
ATOM 683 N N . PRO A 1 88 ? -11.011 -6.148 5.973 1.00 94.69 88 PRO A N 1
ATOM 684 C CA . PRO A 1 88 ? -11.062 -4.688 5.880 1.00 94.69 88 PRO A CA 1
ATOM 685 C C . PRO A 1 88 ? -9.821 -4.081 5.218 1.00 94.69 88 PRO A C 1
ATOM 687 O O . PRO A 1 88 ? -9.957 -3.185 4.384 1.00 94.69 88 PRO A O 1
ATOM 690 N N . LEU A 1 89 ? -8.628 -4.599 5.531 1.00 95.75 89 LEU A N 1
ATOM 691 C CA . LEU A 1 89 ? -7.388 -4.138 4.914 1.00 95.75 89 LEU A CA 1
ATOM 692 C C . LEU A 1 89 ? -7.385 -4.375 3.399 1.00 95.75 89 LEU A C 1
ATOM 694 O O . LEU A 1 89 ? -7.067 -3.460 2.649 1.00 95.75 89 LEU A O 1
ATOM 698 N N . GLU A 1 90 ? -7.766 -5.558 2.922 1.00 93.75 90 GLU A N 1
ATOM 699 C CA . GLU A 1 90 ? -7.760 -5.846 1.483 1.00 93.75 90 GLU A CA 1
ATOM 700 C C . GLU A 1 90 ? -8.793 -5.005 0.720 1.00 93.75 90 GLU A C 1
ATOM 702 O O . GLU A 1 90 ? -8.530 -4.553 -0.395 1.00 93.75 90 GLU A O 1
ATOM 707 N N . ARG A 1 91 ? -9.939 -4.690 1.341 1.00 94.31 91 ARG A N 1
ATOM 708 C CA . ARG A 1 91 ? -10.896 -3.717 0.784 1.00 94.31 91 ARG A CA 1
ATOM 709 C C . ARG A 1 91 ? -10.297 -2.317 0.699 1.00 94.31 91 ARG A C 1
ATOM 711 O O . ARG A 1 91 ? -10.461 -1.648 -0.318 1.00 94.31 91 ARG A O 1
ATOM 718 N N . TRP A 1 92 ? -9.593 -1.877 1.738 1.00 95.75 92 TRP A N 1
ATOM 719 C CA . TRP A 1 92 ? -8.896 -0.593 1.721 1.00 95.75 92 TRP A CA 1
ATOM 720 C C . TRP A 1 92 ? -7.831 -0.543 0.620 1.00 95.75 92 TRP A C 1
ATOM 722 O O . TRP A 1 92 ? -7.850 0.368 -0.207 1.00 95.75 92 TRP A O 1
ATOM 732 N N . ARG A 1 93 ? -6.959 -1.556 0.549 1.00 95.06 93 ARG A N 1
ATOM 733 C CA . ARG A 1 93 ? -5.916 -1.677 -0.482 1.00 95.06 93 ARG A CA 1
ATOM 734 C C . ARG A 1 93 ? -6.527 -1.652 -1.879 1.00 95.06 93 ARG A C 1
ATOM 736 O O . ARG A 1 93 ? -6.009 -0.969 -2.756 1.00 95.06 93 ARG A O 1
ATOM 743 N N . SER A 1 94 ? -7.676 -2.305 -2.054 1.00 92.94 94 SER A N 1
ATOM 744 C CA . SER A 1 94 ? -8.427 -2.310 -3.307 1.00 92.94 94 SER A CA 1
ATOM 745 C C . SER A 1 94 ? -8.902 -0.925 -3.753 1.00 92.94 94 SER A C 1
ATOM 747 O O . SER A 1 94 ? -8.656 -0.495 -4.888 1.00 92.94 94 SER A O 1
ATOM 749 N N . VAL A 1 95 ? -9.559 -0.204 -2.844 1.00 94.44 95 VAL A N 1
ATOM 750 C CA . VAL A 1 95 ? -10.075 1.144 -3.105 1.00 94.44 95 VAL A CA 1
ATOM 751 C C . VAL A 1 95 ? -8.928 2.114 -3.360 1.00 94.44 95 VAL A C 1
ATOM 753 O O . VAL A 1 95 ? -8.954 2.841 -4.352 1.00 94.44 95 VAL A O 1
ATOM 756 N N . ARG A 1 96 ? -7.901 2.087 -2.506 1.00 95.56 96 ARG A N 1
ATOM 757 C CA . ARG A 1 96 ? -6.704 2.922 -2.620 1.00 95.56 96 ARG A CA 1
ATOM 758 C C . ARG A 1 96 ? -6.025 2.743 -3.978 1.00 95.56 96 ARG A C 1
ATOM 760 O O . ARG A 1 96 ? -5.790 3.730 -4.669 1.00 95.56 96 ARG A O 1
ATOM 767 N N . HIS A 1 97 ? -5.800 1.494 -4.384 1.00 92.12 97 HIS A N 1
ATOM 768 C CA . HIS A 1 97 ? -5.219 1.153 -5.681 1.00 92.12 97 HIS A CA 1
ATOM 769 C C . HIS A 1 97 ? -6.019 1.762 -6.834 1.00 92.12 97 HIS A C 1
ATOM 771 O O . HIS A 1 97 ? -5.467 2.467 -7.672 1.00 92.12 97 HIS A O 1
ATOM 777 N N . SER A 1 98 ? -7.342 1.592 -6.820 1.00 90.94 98 SER A N 1
ATOM 778 C CA . SER A 1 98 ? -8.231 2.120 -7.865 1.00 90.94 98 SER A CA 1
ATOM 779 C C . SER A 1 98 ? -8.259 3.656 -7.918 1.00 90.94 98 SER A C 1
ATOM 781 O O . SER A 1 98 ? -8.491 4.257 -8.970 1.00 90.94 98 SER A O 1
ATOM 783 N N . VAL A 1 99 ? -8.086 4.336 -6.781 1.00 92.75 99 VAL A N 1
ATOM 784 C CA . VAL A 1 99 ? -7.977 5.804 -6.728 1.00 92.75 99 VAL A CA 1
ATOM 785 C C . VAL A 1 99 ? -6.653 6.264 -7.338 1.00 92.75 99 VAL A C 1
ATOM 787 O O . VAL A 1 99 ? -6.668 7.150 -8.194 1.00 92.75 99 VAL A O 1
ATOM 790 N N . CYS A 1 100 ? -5.542 5.637 -6.955 1.00 92.44 100 CYS A N 1
ATOM 791 C CA . CYS A 1 100 ? -4.206 6.041 -7.389 1.00 92.44 100 CYS A CA 1
ATOM 792 C C . CYS A 1 100 ? -3.871 5.636 -8.826 1.00 92.44 100 CYS A C 1
ATOM 794 O O . CYS A 1 100 ? -3.193 6.378 -9.529 1.00 92.44 100 CYS A O 1
ATOM 796 N N . GLU A 1 101 ? -4.418 4.528 -9.322 1.00 87.88 101 GLU A N 1
ATOM 797 C CA . GLU A 1 101 ? -4.313 4.174 -10.738 1.00 87.88 101 GLU A CA 1
ATOM 798 C C . GLU A 1 101 ? -4.906 5.284 -11.620 1.00 87.88 101 GLU A C 1
ATOM 800 O O . GLU A 1 101 ? -4.280 5.752 -12.570 1.00 87.88 101 GLU A O 1
ATOM 805 N N . ARG A 1 102 ? -6.105 5.767 -11.271 1.00 85.69 102 ARG A N 1
ATOM 806 C CA . ARG A 1 102 ? -6.791 6.828 -12.025 1.00 85.69 102 ARG A CA 1
ATOM 807 C C . ARG A 1 102 ? -6.075 8.171 -11.950 1.00 85.69 102 ARG A C 1
ATOM 809 O O . ARG A 1 102 ? -6.151 8.940 -12.908 1.00 85.69 102 ARG A O 1
ATOM 816 N N . SER A 1 103 ? -5.417 8.483 -10.833 1.00 81.06 103 SER A N 1
ATOM 817 C CA . SER A 1 103 ? -4.616 9.707 -10.736 1.00 81.06 103 SER A CA 1
ATOM 818 C C . SER A 1 103 ? -3.349 9.598 -11.588 1.00 81.06 103 SER A C 1
ATOM 820 O O . SER 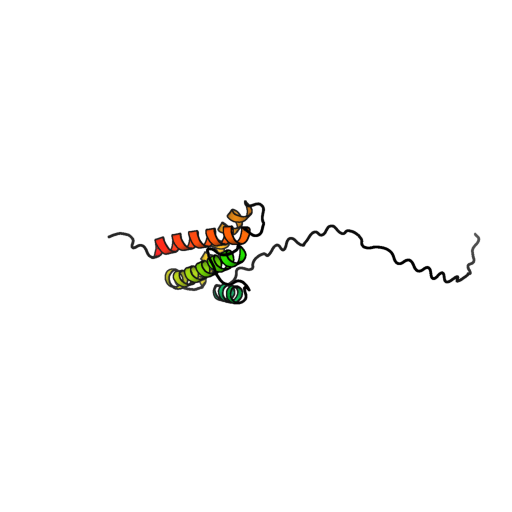A 1 103 ? -3.045 10.533 -12.329 1.00 81.06 103 SER A O 1
ATOM 822 N N . ALA A 1 104 ? -2.681 8.441 -11.574 1.00 83.00 104 ALA A N 1
ATOM 823 C CA . ALA A 1 104 ? -1.468 8.174 -12.341 1.00 83.00 104 ALA A CA 1
ATOM 824 C C . ALA A 1 104 ? -1.718 8.089 -13.860 1.00 83.00 104 ALA A C 1
ATOM 826 O O . ALA A 1 104 ? -0.884 8.538 -14.641 1.00 83.00 104 ALA A O 1
ATOM 827 N N . GLN A 1 105 ? -2.885 7.604 -14.304 1.00 78.69 105 GLN A N 1
ATOM 828 C CA . GLN A 1 105 ? -3.277 7.563 -15.726 1.00 78.69 105 GLN A CA 1
ATOM 829 C C . GLN A 1 105 ? -3.332 8.945 -16.401 1.00 78.69 105 GLN A C 1
ATOM 831 O O . GLN A 1 105 ? -3.319 9.029 -17.628 1.00 78.69 105 GLN A O 1
ATOM 836 N N . ARG A 1 106 ? -3.385 10.040 -15.630 1.00 75.12 106 ARG A N 1
ATOM 837 C CA . ARG A 1 106 ? -3.290 11.407 -16.173 1.00 75.12 106 ARG A CA 1
ATOM 838 C C . ARG A 1 106 ? -1.871 11.773 -16.618 1.00 75.12 106 ARG A C 1
ATOM 840 O O . ARG A 1 106 ? -1.691 12.764 -17.321 1.00 75.12 106 ARG A O 1
ATOM 847 N N . SER A 1 107 ? -0.873 10.996 -16.215 1.00 68.31 107 SER A N 1
ATOM 848 C CA . SER A 1 107 ? 0.522 11.155 -16.612 1.00 68.31 107 SER A CA 1
ATOM 849 C C . SER A 1 107 ? 0.795 10.332 -17.874 1.00 68.31 107 SER A C 1
ATOM 851 O O . SER A 1 107 ? 0.300 9.217 -18.006 1.00 68.31 107 SER A O 1
ATOM 853 N N . GLN A 1 108 ? 1.587 10.857 -18.816 1.00 65.75 108 GLN A N 1
ATOM 854 C CA . GLN A 1 108 ? 1.830 10.263 -20.148 1.00 65.75 108 GLN A CA 1
ATOM 855 C C . GLN A 1 108 ? 2.699 8.976 -20.136 1.00 65.75 108 GLN A C 1
ATOM 857 O O . GLN A 1 108 ? 3.413 8.688 -21.093 1.00 65.75 108 GLN A O 1
ATOM 862 N N . GLY A 1 109 ? 2.644 8.181 -19.064 1.00 68.50 109 GLY A N 1
ATOM 863 C CA . GLY A 1 109 ? 3.438 6.967 -18.880 1.00 68.50 109 GLY A CA 1
ATOM 864 C C . GLY A 1 109 ? 4.910 7.237 -18.546 1.00 68.50 109 GLY A C 1
ATOM 865 O O . GLY A 1 109 ? 5.281 8.315 -18.085 1.00 68.50 109 GLY A O 1
ATOM 866 N N . GLY A 1 110 ? 5.752 6.223 -18.753 1.00 74.62 110 GLY A N 1
ATOM 867 C CA . GLY A 1 110 ? 7.189 6.271 -18.472 1.00 74.62 110 GLY A CA 1
ATOM 868 C C . GLY A 1 110 ? 7.584 5.653 -17.128 1.00 74.62 110 GLY A C 1
ATOM 869 O O . GLY A 1 110 ? 6.743 5.233 -16.334 1.00 74.62 110 GLY A O 1
ATOM 870 N N . SER A 1 111 ? 8.892 5.600 -16.871 1.00 74.12 111 SER A N 1
ATOM 871 C CA . SER A 1 111 ? 9.473 4.983 -15.668 1.00 74.12 111 SER A CA 1
ATOM 872 C C . SER A 1 111 ? 9.067 5.671 -14.360 1.00 74.12 111 SER A C 1
ATOM 874 O O . SER A 1 111 ? 9.230 5.086 -13.295 1.00 74.12 111 SER A O 1
ATOM 876 N N . ILE A 1 112 ? 8.508 6.884 -14.433 1.00 81.75 112 ILE A N 1
ATOM 877 C CA . ILE A 1 112 ? 8.002 7.646 -13.286 1.00 81.75 112 ILE A CA 1
ATOM 878 C C . ILE A 1 112 ? 6.622 7.171 -12.807 1.00 81.75 112 ILE A C 1
ATOM 880 O O . ILE A 1 112 ? 6.240 7.442 -11.672 1.00 81.75 112 ILE A O 1
ATOM 884 N N . LEU A 1 113 ? 5.861 6.456 -13.645 1.00 84.31 113 LEU A N 1
ATOM 885 C CA . LEU A 1 113 ? 4.484 6.063 -13.335 1.00 84.31 113 LEU A CA 1
ATOM 886 C C . LEU A 1 113 ? 4.359 5.248 -12.028 1.00 84.31 113 LEU A C 1
ATOM 888 O O . LEU A 1 113 ? 3.486 5.582 -11.226 1.00 84.31 113 LEU A O 1
ATOM 892 N N . PRO A 1 114 ? 5.229 4.253 -11.745 1.00 83.38 114 PRO A N 1
ATOM 893 C CA . PRO A 1 114 ? 5.195 3.530 -10.474 1.00 83.38 114 PRO A CA 1
ATOM 894 C C . PRO A 1 114 ? 5.440 4.438 -9.266 1.00 83.38 114 PRO A C 1
ATOM 896 O O . PRO A 1 114 ? 4.828 4.233 -8.224 1.00 83.38 114 PRO A O 1
ATOM 899 N N . ILE A 1 115 ? 6.291 5.459 -9.408 1.00 88.31 115 ILE A N 1
ATOM 900 C CA . ILE A 1 115 ? 6.563 6.430 -8.341 1.00 88.31 115 ILE A CA 1
ATOM 901 C C . ILE A 1 115 ? 5.304 7.246 -8.053 1.00 88.31 115 ILE A C 1
ATOM 903 O O . ILE A 1 115 ? 4.858 7.276 -6.914 1.00 88.31 115 ILE A O 1
ATOM 907 N N . LEU A 1 116 ? 4.680 7.838 -9.078 1.00 89.62 116 LEU A N 1
ATOM 908 C CA . LEU A 1 116 ? 3.461 8.641 -8.908 1.00 89.62 116 LEU A CA 1
ATOM 909 C C . LEU A 1 116 ? 2.328 7.842 -8.262 1.00 89.62 116 LEU A C 1
ATOM 911 O O . LEU A 1 116 ? 1.638 8.333 -7.368 1.00 89.62 116 LEU A O 1
ATOM 915 N N . TRP A 1 117 ? 2.161 6.596 -8.704 1.00 90.19 117 TRP A N 1
ATOM 916 C CA . TRP A 1 117 ? 1.194 5.682 -8.123 1.00 90.19 117 TRP A CA 1
ATOM 917 C C . TRP A 1 117 ? 1.504 5.427 -6.644 1.00 90.19 117 TRP A C 1
ATOM 919 O O . TRP A 1 117 ? 0.660 5.690 -5.785 1.00 90.19 117 TRP A O 1
ATOM 929 N N . LEU A 1 118 ? 2.695 4.913 -6.330 1.00 92.44 118 LEU A N 1
ATOM 930 C CA . LEU A 1 118 ? 3.051 4.509 -4.969 1.00 92.44 118 LEU A CA 1
ATOM 931 C C . LEU A 1 118 ? 3.049 5.694 -3.997 1.00 92.44 118 LEU A C 1
ATOM 933 O O . LEU A 1 118 ? 2.614 5.534 -2.859 1.00 92.44 118 LEU A O 1
ATOM 937 N N . THR A 1 119 ? 3.445 6.889 -4.444 1.00 94.62 119 THR A N 1
ATOM 938 C CA . THR A 1 119 ? 3.329 8.121 -3.653 1.00 94.62 119 THR A CA 1
ATOM 939 C C . THR A 1 119 ? 1.877 8.392 -3.264 1.00 94.62 119 THR A C 1
ATOM 941 O O . THR A 1 119 ? 1.596 8.571 -2.081 1.00 94.62 119 THR A O 1
ATOM 944 N N . CYS A 1 120 ? 0.936 8.333 -4.213 1.00 95.56 120 CYS A N 1
ATOM 945 C CA . CYS A 1 120 ? -0.490 8.487 -3.912 1.00 95.56 120 CYS A CA 1
ATOM 946 C C . CYS A 1 120 ? -0.982 7.446 -2.892 1.00 95.56 120 CYS A C 1
ATOM 948 O O . CYS A 1 120 ? -1.718 7.776 -1.959 1.00 95.56 120 CYS A O 1
ATOM 950 N N . GLU A 1 121 ? -0.565 6.183 -3.030 1.00 96.44 121 GLU A N 1
ATOM 951 C CA . GLU A 1 121 ? -0.963 5.134 -2.086 1.00 96.44 121 GLU A CA 1
ATOM 952 C C . GLU A 1 121 ? -0.423 5.408 -0.675 1.00 96.44 121 GLU A C 1
ATOM 954 O O . GLU A 1 121 ? -1.154 5.253 0.309 1.00 96.44 121 GLU A O 1
ATOM 959 N N . ASN A 1 122 ? 0.824 5.865 -0.568 1.00 97.75 122 ASN A N 1
ATOM 960 C CA . ASN A 1 122 ? 1.445 6.208 0.708 1.00 97.75 122 ASN A CA 1
ATOM 961 C C . ASN A 1 122 ? 0.779 7.417 1.373 1.00 97.75 122 ASN A C 1
ATOM 963 O O . ASN A 1 122 ? 0.539 7.376 2.579 1.00 97.75 122 ASN A O 1
ATOM 967 N N . GLU A 1 123 ? 0.399 8.448 0.617 1.00 97.75 123 GLU A N 1
ATOM 968 C CA . GLU A 1 123 ? -0.323 9.616 1.144 1.00 97.75 123 GLU A CA 1
ATOM 969 C C . GLU A 1 123 ? -1.710 9.250 1.690 1.00 97.75 123 GLU A C 1
ATOM 971 O O . GLU A 1 123 ? -2.097 9.682 2.783 1.00 97.75 123 GLU A O 1
ATOM 976 N N . LEU A 1 124 ? -2.454 8.405 0.970 1.00 97.94 124 LEU A N 1
ATOM 977 C CA . LEU A 1 124 ? -3.753 7.910 1.432 1.00 97.94 124 LEU A CA 1
ATOM 978 C C . LEU A 1 124 ? -3.609 7.055 2.695 1.00 97.94 124 LEU A C 1
ATOM 980 O O . LEU A 1 124 ? -4.388 7.202 3.638 1.00 97.94 124 LEU A O 1
ATOM 984 N N . ASN A 1 125 ? -2.593 6.193 2.742 1.00 98.19 125 ASN A N 1
ATOM 985 C CA . ASN A 1 125 ? -2.271 5.407 3.929 1.00 98.19 125 ASN A CA 1
ATOM 986 C C . ASN A 1 125 ? -1.897 6.287 5.126 1.00 98.19 125 ASN A C 1
ATOM 988 O O . ASN A 1 125 ? -2.385 6.044 6.228 1.00 98.19 125 ASN A O 1
ATOM 992 N N . ALA A 1 126 ? -1.057 7.303 4.921 1.00 97.69 126 ALA A N 1
ATOM 993 C CA . ALA A 1 126 ? -0.661 8.243 5.963 1.00 97.69 126 ALA A CA 1
ATOM 994 C C . ALA A 1 126 ? -1.874 9.000 6.518 1.00 97.69 126 ALA A C 1
ATOM 996 O O . ALA A 1 126 ? -2.034 9.092 7.734 1.00 97.69 126 ALA A O 1
ATOM 997 N N . SER A 1 127 ? -2.769 9.451 5.636 1.00 97.06 127 SER A N 1
ATOM 998 C CA . SER A 1 127 ? -4.010 10.135 6.013 1.00 97.06 127 SER A CA 1
ATOM 999 C C . SER A 1 127 ? -4.923 9.242 6.857 1.00 97.06 127 SER A C 1
ATOM 1001 O O . SER A 1 127 ? -5.412 9.663 7.904 1.00 97.06 127 SER A O 1
ATOM 1003 N N . LEU A 1 128 ? -5.125 7.986 6.443 1.00 97.00 128 LEU A N 1
ATOM 1004 C CA . LEU A 1 128 ? -5.946 7.034 7.192 1.00 97.00 128 LEU A CA 1
ATOM 1005 C C . LEU A 1 128 ? -5.309 6.671 8.539 1.00 97.00 128 LEU A C 1
ATOM 1007 O O . LEU A 1 128 ? -5.991 6.661 9.562 1.00 97.00 128 LEU A O 1
ATOM 1011 N N . LEU A 1 129 ? -3.998 6.418 8.564 1.00 96.81 129 LEU A N 1
ATOM 1012 C CA . LEU A 1 129 ? -3.261 6.168 9.802 1.00 96.81 129 LEU A CA 1
ATOM 1013 C C . LEU A 1 129 ? -3.394 7.344 10.766 1.00 96.81 129 LEU A C 1
ATOM 1015 O O . LEU A 1 129 ? -3.675 7.127 11.942 1.00 96.81 129 LEU A O 1
ATOM 1019 N N . GLN A 1 130 ? -3.248 8.578 10.284 1.00 95.62 130 GLN A N 1
ATOM 1020 C CA . GLN A 1 130 ? -3.428 9.772 11.102 1.00 95.62 130 GLN A CA 1
ATOM 1021 C C . GLN A 1 130 ? -4.840 9.827 11.690 1.00 95.62 130 GLN A C 1
ATOM 1023 O O . GLN A 1 130 ? -4.977 10.045 12.889 1.00 95.62 130 GLN A O 1
ATOM 1028 N N . GLN A 1 131 ? -5.883 9.573 10.899 1.00 93.81 131 GLN A N 1
ATOM 1029 C CA . GLN A 1 131 ? -7.268 9.575 11.388 1.00 93.81 131 GLN A CA 1
ATOM 1030 C C . GLN A 1 131 ? -7.541 8.490 12.439 1.00 93.81 131 GLN A C 1
ATOM 1032 O O . GLN A 1 131 ? -8.284 8.735 13.384 1.00 93.81 131 GLN A O 1
ATOM 1037 N N . LEU A 1 132 ? -6.940 7.307 12.296 1.00 94.00 132 LEU A N 1
ATOM 1038 C CA . LEU A 1 132 ? -7.153 6.180 13.211 1.00 94.00 132 LEU A CA 1
ATOM 1039 C C . LEU A 1 132 ? -6.297 6.253 14.483 1.00 94.00 132 LEU A C 1
ATOM 1041 O O . LEU A 1 132 ? -6.641 5.631 15.485 1.00 94.00 132 LEU A O 1
ATOM 1045 N N . THR A 1 133 ? -5.175 6.974 14.447 1.00 92.12 133 THR A N 1
ATOM 1046 C CA . THR A 1 133 ? -4.225 7.065 15.572 1.00 92.12 133 THR A CA 1
ATOM 1047 C C . THR A 1 133 ? -4.267 8.400 16.300 1.00 92.12 133 THR A C 1
ATOM 1049 O O . THR A 1 133 ? -3.829 8.477 17.448 1.00 92.12 133 THR A O 1
ATOM 1052 N N . THR A 1 134 ? -4.807 9.448 15.675 1.00 85.44 134 THR A N 1
ATOM 1053 C CA . THR A 1 134 ? -5.017 10.727 16.353 1.00 85.44 134 THR A CA 1
ATOM 1054 C C . THR A 1 134 ? -6.227 10.582 17.270 1.00 85.44 134 THR A C 1
ATOM 1056 O O . THR A 1 134 ? -7.328 10.325 16.781 1.00 85.44 134 THR A O 1
ATOM 1059 N N . PRO A 1 135 ? -6.068 10.740 18.594 1.00 71.44 135 PRO A N 1
ATOM 1060 C CA . PRO A 1 135 ? -7.202 10.694 19.502 1.00 71.44 135 PRO A CA 1
ATOM 1061 C C . PRO A 1 135 ? -8.207 11.787 19.129 1.00 71.44 135 PRO A C 1
ATOM 1063 O O . PRO A 1 135 ? -7.837 12.948 18.938 1.00 71.44 135 PRO A O 1
ATOM 1066 N N . LEU A 1 136 ? -9.483 11.411 19.036 1.00 62.97 136 LEU A N 1
ATOM 1067 C CA . LEU A 1 136 ? -10.587 12.350 18.857 1.00 62.97 136 LEU A CA 1
ATOM 1068 C C . LEU A 1 136 ? -10.769 13.160 20.148 1.00 62.97 136 LEU A C 1
ATOM 1070 O O . LEU A 1 136 ? -11.598 12.812 20.977 1.00 62.97 136 LEU A O 1
ATOM 1074 N N . GLY A 1 137 ? -9.979 14.223 20.304 1.00 55.75 137 GLY A N 1
ATOM 1075 C CA . GLY A 1 137 ? -10.154 15.255 21.328 1.00 55.75 137 GLY A CA 1
ATOM 1076 C C . GLY A 1 137 ? -9.797 14.835 22.760 1.00 55.75 137 GLY A C 1
ATOM 1077 O O . GLY A 1 137 ? -10.255 13.824 23.285 1.00 55.75 137 GLY A O 1
ATOM 1078 N N . ARG A 1 138 ? -8.981 15.668 23.406 1.00 40.97 138 ARG A N 1
ATOM 1079 C CA . ARG A 1 138 ? -9.110 15.938 24.841 1.00 40.97 138 ARG A CA 1
ATOM 1080 C C . ARG A 1 138 ? -10.047 17.121 25.013 1.00 40.97 138 ARG A C 1
ATOM 1082 O O . ARG A 1 138 ? -10.016 17.989 24.110 1.00 40.97 138 ARG A O 1
#

Foldseek 3Di:
DDDDDDDDDDDDDPDDDDDDDDPCPPPPPVPPPCPVPLDFLVRLVVVLVVQPEDQDCPDPLSNVLSVLSVLLSVLLVVCQVLLPHRPSSSVVSVVQQVVLLVVLVVDPDDSCSSVSSSVSSNVVSVVVCCVSPPDPDD

Radius of gyration: 28.32 Å; chains: 1; bounding box: 36×50×101 Å

pLDDT: mean 77.15, std 22.1, range [30.75, 98.19]

Sequence (138 aa):
MAWANRTGSLIAAFALFSGLAGWAQPLTTPQQKETLQQETLQQSIQRRQAFPFRPDCNGNTQEMAACLWQERDQADQRLLPLLGGSLPLERWRSVRHSVCERSAQRSQGGSILPILWLTCENELNASLLQQLTTPLGR

Secondary structure (DSSP, 8-state):
----------------------------------------HHHHHHHHHT-SSPP-TTS-HHHHHHHHHHHHHHHHHHHHHHTTSHHHHHHHHHHHHHHHHHHHTTS--STTHHHHHHHHHHHHHHHHHHHHHS-S--